Protein AF-A0A317HCF0-F1 (afdb_monomer)

Solvent-accessible surface area (backbone atoms only — not comparable to full-atom values): 8338 Å² total; per-residue (Å²): 114,52,36,42,38,31,37,53,89,49,21,53,62,47,29,67,65,31,48,65,54,38,55,48,39,47,53,61,28,68,74,41,62,80,93,38,72,68,22,55,54,32,50,50,52,36,47,54,43,49,52,56,36,50,64,46,38,49,49,77,38,42,78,53,64,79,17,54,48,57,29,45,76,45,41,69,68,78,64,46,45,76,50,36,48,99,86,31,31,31,44,53,74,45,37,56,50,52,44,57,51,60,76,70,48,61,71,39,64,68,52,51,57,66,39,58,93,72,90,76,50,68,65,60,47,49,52,55,47,50,53,52,48,50,54,52,45,50,55,42,50,52,28,55,76,69,70,45,52,33,41,47,52,118

pLDDT: mean 95.47, std 5.5, range [62.56, 98.75]

Mean predicted aligned error: 3.47 Å

Radius of gyration: 17.76 Å; Cα contacts (8 Å, |Δi|>4): 187; chains: 1; bounding box: 41×30×44 Å

Structure (mmCIF, N/CA/C/O backbone):
data_AF-A0A317HCF0-F1
#
_entry.id   AF-A0A317HCF0-F1
#
loop_
_atom_site.group_PDB
_atom_site.id
_atom_site.type_symbol
_atom_site.label_atom_id
_atom_site.label_alt_id
_atom_site.label_comp_id
_atom_site.label_asym_id
_atom_site.label_entity_id
_atom_site.label_seq_id
_atom_site.pdbx_PDB_ins_code
_atom_site.Cartn_x
_atom_site.Cartn_y
_atom_site.Cartn_z
_atom_site.occupancy
_atom_site.B_iso_or_equiv
_atom_site.auth_seq_id
_atom_site.auth_comp_id
_atom_site.auth_asym_id
_atom_site.auth_atom_id
_atom_site.pdbx_PDB_model_num
ATOM 1 N N . MET A 1 1 ? 8.797 -9.770 0.352 1.00 83.62 1 MET A N 1
ATOM 2 C CA . MET A 1 1 ? 7.453 -10.055 0.907 1.00 83.62 1 MET A CA 1
ATOM 3 C C . MET A 1 1 ? 6.897 -8.768 1.504 1.00 83.62 1 MET A C 1
ATOM 5 O O . MET A 1 1 ? 7.680 -7.836 1.683 1.00 83.62 1 MET A O 1
ATOM 9 N N . GLY A 1 2 ? 5.591 -8.672 1.724 1.00 93.12 2 GLY A N 1
ATOM 10 C CA . GLY A 1 2 ? 4.937 -7.467 2.234 1.00 93.12 2 GLY A CA 1
ATOM 11 C C . GLY A 1 2 ? 3.475 -7.729 2.575 1.00 93.12 2 GLY A C 1
ATOM 12 O O . GLY A 1 2 ? 2.961 -8.783 2.207 1.00 93.12 2 GLY A O 1
ATOM 13 N N . ALA A 1 3 ? 2.855 -6.766 3.248 1.00 96.81 3 ALA A N 1
ATOM 14 C CA . ALA A 1 3 ? 1.426 -6.718 3.492 1.00 96.81 3 ALA A CA 1
ATOM 15 C C . ALA A 1 3 ? 0.731 -6.130 2.265 1.00 96.81 3 ALA A C 1
ATOM 17 O O . ALA A 1 3 ? 1.083 -5.036 1.810 1.00 96.81 3 ALA A O 1
ATOM 18 N N . ASP A 1 4 ? -0.251 -6.854 1.744 1.00 97.81 4 ASP A N 1
ATOM 19 C CA . ASP A 1 4 ? -1.077 -6.427 0.622 1.00 97.81 4 ASP A CA 1
ATOM 20 C C . ASP A 1 4 ? -2.499 -6.138 1.108 1.00 97.81 4 ASP A C 1
ATOM 22 O O . ASP A 1 4 ? -3.130 -6.985 1.743 1.00 97.81 4 ASP A O 1
ATOM 26 N N . ILE A 1 5 ? -2.996 -4.936 0.823 1.00 98.31 5 ILE A N 1
ATOM 27 C CA . ILE A 1 5 ? -4.283 -4.435 1.311 1.00 98.31 5 ILE A CA 1
ATOM 28 C C . ILE A 1 5 ? -5.156 -4.084 0.119 1.00 98.31 5 ILE A C 1
ATOM 30 O O . ILE A 1 5 ? -4.726 -3.356 -0.775 1.00 98.31 5 ILE A O 1
ATO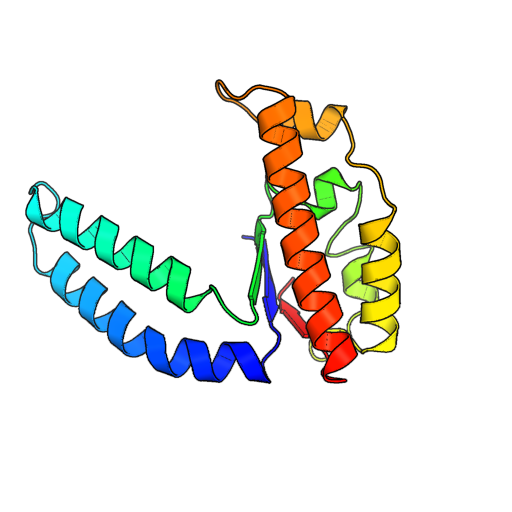M 34 N N . TYR A 1 6 ? -6.393 -4.569 0.137 1.00 98.44 6 TYR A N 1
ATOM 35 C CA . TYR A 1 6 ? -7.309 -4.475 -0.987 1.00 98.44 6 TYR A CA 1
ATOM 36 C C . TYR A 1 6 ? -8.677 -3.961 -0.550 1.00 98.44 6 TYR A C 1
ATOM 38 O O . TYR A 1 6 ? -9.336 -4.555 0.306 1.00 98.44 6 TYR A O 1
ATOM 46 N N . LEU A 1 7 ? -9.138 -2.911 -1.220 1.00 98.38 7 LEU A N 1
ATOM 47 C CA . LEU A 1 7 ? -10.542 -2.539 -1.306 1.00 98.38 7 LEU A CA 1
ATOM 48 C C . LEU A 1 7 ? -11.115 -3.209 -2.558 1.00 98.38 7 LEU A C 1
ATOM 50 O O . LEU A 1 7 ? -10.941 -2.718 -3.678 1.00 98.38 7 LEU A O 1
ATOM 54 N N . LYS A 1 8 ? -11.710 -4.390 -2.379 1.00 97.19 8 LYS A N 1
ATOM 55 C CA . LYS A 1 8 ? -11.990 -5.332 -3.473 1.00 97.19 8 LYS A CA 1
ATOM 56 C C . LYS A 1 8 ? -12.915 -4.755 -4.534 1.00 97.19 8 LYS A C 1
ATOM 58 O O . LYS A 1 8 ? -12.631 -4.929 -5.718 1.00 97.19 8 LYS A O 1
ATOM 63 N N . SER A 1 9 ? -13.951 -4.015 -4.137 1.00 97.62 9 SER A N 1
ATOM 64 C CA . SER A 1 9 ? -14.894 -3.410 -5.089 1.00 97.62 9 SER A CA 1
ATOM 65 C C . SER A 1 9 ? -14.232 -2.463 -6.091 1.00 97.62 9 SER A C 1
ATOM 67 O O . SER A 1 9 ? -14.722 -2.320 -7.210 1.00 97.62 9 SER A O 1
ATOM 69 N N . LYS A 1 10 ? -13.112 -1.835 -5.712 1.00 97.81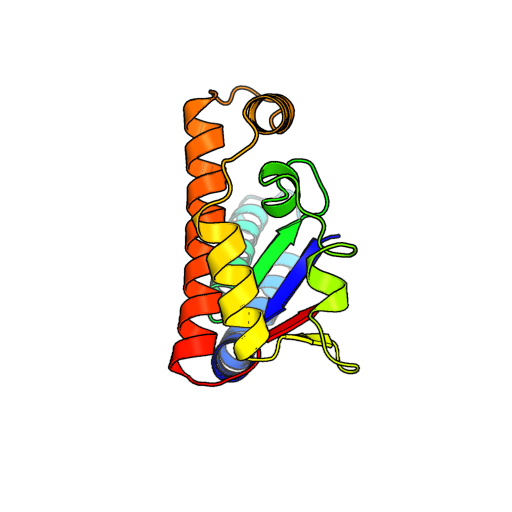 10 LYS A N 1
ATOM 70 C CA . LYS A 1 10 ? -12.318 -0.969 -6.586 1.00 97.81 10 LYS A CA 1
ATOM 71 C C . LYS A 1 10 ? -11.192 -1.729 -7.274 1.00 97.81 10 LYS A C 1
ATOM 73 O O . LYS A 1 10 ? -10.992 -1.562 -8.476 1.00 97.81 10 LYS A O 1
ATOM 78 N N . HIS A 1 11 ? -10.461 -2.549 -6.522 1.00 97.88 11 HIS A N 1
ATOM 79 C CA . HIS A 1 11 ? -9.270 -3.211 -7.036 1.00 97.88 11 HIS A CA 1
ATOM 80 C C . HIS A 1 11 ? -9.593 -4.281 -8.076 1.00 97.88 11 HIS A C 1
ATOM 82 O O . HIS A 1 11 ? -8.984 -4.285 -9.139 1.00 97.88 11 HIS A O 1
ATOM 88 N N . GLU A 1 12 ? -10.555 -5.169 -7.814 1.00 97.50 12 GLU A N 1
ATOM 89 C CA . GLU A 1 12 ? -10.807 -6.322 -8.689 1.00 97.50 12 GLU A CA 1
ATOM 90 C C . GLU A 1 12 ? -11.266 -5.900 -10.100 1.00 97.50 12 GLU A C 1
ATOM 92 O O . GLU A 1 12 ? -10.699 -6.401 -11.076 1.00 97.50 12 GLU A O 1
ATOM 97 N N . PRO A 1 13 ? -12.207 -4.945 -10.278 1.00 97.88 13 PRO A N 1
ATOM 98 C CA . PRO A 1 13 ? -12.577 -4.481 -11.616 1.00 97.88 13 PRO A CA 1
ATOM 99 C C . PRO A 1 13 ? -11.437 -3.755 -12.336 1.00 97.88 13 PRO A C 1
ATOM 101 O O . PRO A 1 13 ? -11.273 -3.907 -13.548 1.00 97.88 13 PRO A O 1
ATOM 104 N N . HIS A 1 14 ? -10.641 -2.973 -11.600 1.00 97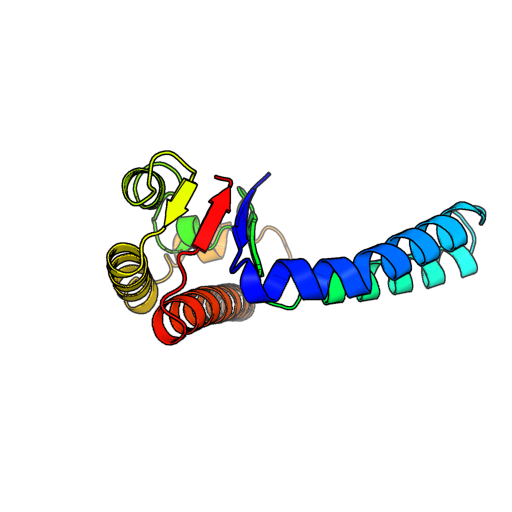.75 14 HIS A N 1
ATOM 105 C CA . HIS A 1 14 ? -9.492 -2.262 -12.162 1.00 97.75 14 HIS A CA 1
ATOM 106 C C . HIS A 1 14 ? -8.412 -3.245 -12.617 1.00 97.75 14 HIS A C 1
ATOM 108 O O . HIS A 1 14 ? -7.942 -3.179 -13.752 1.00 97.75 14 HIS A O 1
ATOM 114 N N . GLN A 1 15 ? -8.091 -4.230 -11.783 1.00 97.12 15 GLN A N 1
ATOM 115 C CA . GLN A 1 15 ? -7.167 -5.302 -12.121 1.00 97.12 15 GLN A CA 1
ATOM 116 C C . GLN A 1 15 ? -7.655 -6.093 -13.340 1.00 97.12 15 GLN A C 1
ATOM 118 O O . GLN A 1 15 ? -6.879 -6.302 -14.267 1.00 97.12 15 GLN A O 1
ATOM 123 N N . ALA A 1 16 ? -8.941 -6.451 -13.410 1.00 97.69 16 ALA A N 1
ATOM 124 C CA . ALA A 1 16 ? -9.506 -7.171 -14.554 1.00 97.69 16 ALA A CA 1
ATOM 125 C C . ALA A 1 16 ? -9.392 -6.393 -15.883 1.00 97.69 16 ALA A C 1
ATOM 127 O O . ALA A 1 16 ? -9.283 -6.998 -16.953 1.00 97.69 16 ALA A O 1
ATOM 128 N N . LEU A 1 17 ? -9.385 -5.055 -15.836 1.00 97.12 17 LEU A N 1
ATOM 129 C CA . LEU A 1 17 ? -9.158 -4.202 -17.005 1.00 97.12 17 LEU A CA 1
ATOM 130 C C . LEU A 1 17 ? -7.683 -4.192 -17.443 1.00 97.12 17 LEU A C 1
ATOM 132 O O . LEU A 1 17 ? -7.388 -4.187 -18.645 1.00 97.12 17 LEU A O 1
ATOM 136 N N . TRP A 1 18 ? -6.761 -4.151 -16.481 1.00 97.94 18 TRP A N 1
ATOM 137 C CA . TRP A 1 18 ? -5.333 -3.939 -16.731 1.00 97.94 18 TRP A CA 1
ATOM 138 C C . TRP A 1 18 ? -4.528 -5.225 -16.890 1.00 97.94 18 TRP A C 1
ATOM 140 O O . TRP A 1 18 ? -3.594 -5.248 -17.690 1.00 97.94 18 TRP A O 1
ATOM 150 N N . GLU A 1 19 ? -4.911 -6.315 -16.235 1.00 97.50 19 GLU A N 1
ATOM 151 C CA . GLU A 1 19 ? -4.207 -7.596 -16.289 1.00 97.50 19 GLU A CA 1
ATOM 152 C C . GLU A 1 19 ? -4.050 -8.136 -17.726 1.00 97.50 19 GLU A C 1
ATOM 154 O O . GLU A 1 1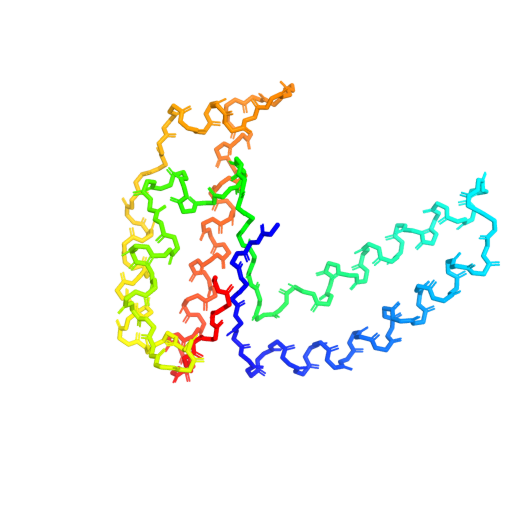9 ? -2.939 -8.534 -18.097 1.00 97.50 19 GLU A O 1
ATOM 159 N N . PRO A 1 20 ? -5.066 -8.090 -18.616 1.00 98.12 20 PRO A N 1
ATOM 160 C CA . PRO A 1 20 ? -4.874 -8.483 -20.011 1.00 98.12 20 PRO A CA 1
ATOM 161 C C . PRO A 1 20 ? -3.838 -7.618 -20.744 1.00 98.12 20 PRO A C 1
ATOM 163 O O . PRO A 1 20 ? -3.091 -8.126 -21.586 1.00 98.12 20 PRO A O 1
ATOM 166 N N . ARG A 1 21 ? -3.769 -6.318 -20.425 1.00 97.56 21 ARG A N 1
ATOM 167 C CA . ARG A 1 21 ? -2.804 -5.375 -21.017 1.00 97.56 21 ARG A CA 1
ATOM 168 C C . ARG A 1 21 ? -1.398 -5.645 -20.500 1.00 97.56 21 ARG A C 1
ATOM 170 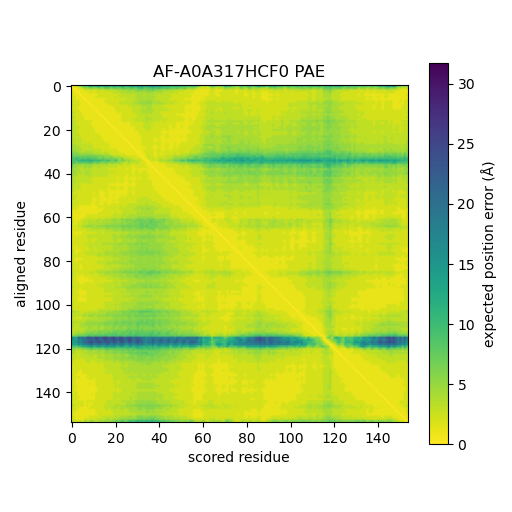O O . ARG A 1 21 ? -0.473 -5.718 -21.304 1.00 97.56 21 ARG A O 1
ATOM 177 N N . PHE A 1 22 ? -1.260 -5.873 -19.196 1.00 97.88 22 PHE A N 1
ATOM 178 C CA . PHE A 1 22 ? -0.007 -6.267 -18.562 1.00 97.88 22 PHE A CA 1
ATOM 179 C C . PHE A 1 22 ? 0.535 -7.554 -19.188 1.00 97.88 22 PHE A C 1
ATOM 181 O O . PHE A 1 22 ? 1.659 -7.585 -19.685 1.00 97.88 22 PHE A O 1
ATOM 188 N N . ASN A 1 23 ? -0.303 -8.588 -19.276 1.00 97.88 23 ASN A N 1
ATOM 189 C CA . ASN A 1 23 ? 0.066 -9.868 -19.873 1.00 97.88 23 ASN A CA 1
ATOM 190 C C . ASN A 1 23 ? 0.481 -9.730 -21.342 1.00 97.88 23 ASN A C 1
ATOM 192 O O . ASN A 1 23 ? 1.416 -10.398 -21.785 1.00 97.88 23 ASN A O 1
ATOM 196 N N . LYS A 1 24 ? -0.187 -8.863 -22.110 1.00 97.88 24 LYS A N 1
ATOM 197 C CA . LYS A 1 24 ? 0.210 -8.561 -23.489 1.00 97.88 24 LYS A CA 1
ATOM 198 C C . LYS A 1 24 ? 1.575 -7.865 -23.542 1.00 97.88 24 LYS A C 1
ATOM 200 O O . LYS A 1 24 ? 2.441 -8.329 -24.277 1.00 97.88 24 LYS A O 1
ATOM 205 N N . ALA A 1 25 ? 1.784 -6.814 -22.750 1.00 97.12 25 ALA A N 1
ATOM 206 C CA . ALA A 1 25 ? 3.048 -6.077 -22.705 1.00 97.12 25 ALA A CA 1
ATOM 207 C C . ALA A 1 25 ? 4.228 -6.967 -22.278 1.00 97.12 25 ALA A C 1
ATOM 209 O O . ALA A 1 25 ? 5.296 -6.911 -22.886 1.00 97.12 25 ALA A O 1
ATOM 210 N N . VAL A 1 26 ? 4.020 -7.857 -21.301 1.00 97.75 26 VAL A N 1
ATOM 211 C CA . VAL A 1 26 ? 5.014 -8.858 -20.882 1.00 97.75 26 VAL A CA 1
ATOM 212 C C . VAL A 1 26 ? 5.379 -9.793 -22.035 1.00 97.75 26 VAL A C 1
ATOM 214 O O . VAL A 1 26 ? 6.562 -9.986 -22.300 1.00 97.75 26 VAL A O 1
ATOM 217 N N . ARG A 1 27 ? 4.395 -10.324 -22.775 1.00 97.94 27 ARG A N 1
ATOM 218 C CA . ARG A 1 27 ? 4.665 -11.186 -23.943 1.00 97.94 27 ARG A CA 1
ATOM 219 C C . ARG A 1 27 ? 5.443 -10.457 -25.035 1.00 97.94 27 ARG A C 1
ATOM 221 O O . ARG A 1 27 ? 6.342 -11.041 -25.629 1.00 97.94 27 ARG A O 1
ATOM 228 N N . GLU A 1 28 ? 5.098 -9.201 -25.307 1.00 96.75 28 GLU A N 1
ATOM 229 C CA . GLU A 1 28 ? 5.802 -8.383 -26.300 1.00 96.75 28 GLU A CA 1
ATOM 230 C C . GLU A 1 28 ? 7.248 -8.101 -25.886 1.00 96.75 28 GLU A C 1
ATOM 232 O O . GLU A 1 28 ? 8.146 -8.188 -26.721 1.00 96.75 28 GLU A O 1
ATOM 237 N N . ARG A 1 29 ? 7.488 -7.811 -24.601 1.00 97.44 29 ARG A N 1
ATOM 238 C CA . ARG A 1 29 ? 8.837 -7.663 -24.045 1.00 97.44 29 ARG A CA 1
ATOM 239 C C . ARG A 1 29 ? 9.633 -8.963 -24.169 1.00 97.44 29 ARG A C 1
ATOM 241 O O . ARG A 1 29 ? 10.766 -8.941 -24.638 1.00 97.44 29 ARG A O 1
ATOM 248 N N . ASP A 1 30 ? 9.047 -10.084 -23.758 1.00 96.94 30 ASP A N 1
ATOM 249 C CA . ASP A 1 30 ? 9.735 -11.378 -23.673 1.00 96.94 30 ASP A CA 1
ATOM 250 C C . ASP A 1 30 ? 10.045 -11.988 -25.050 1.00 96.94 30 ASP A C 1
ATOM 252 O O . ASP A 1 30 ? 10.904 -12.861 -25.158 1.00 96.94 30 ASP A O 1
ATOM 256 N N . ALA A 1 31 ? 9.399 -11.501 -26.114 1.00 97.00 31 ALA A N 1
ATOM 257 C CA . ALA A 1 31 ? 9.729 -11.846 -27.496 1.00 97.00 31 ALA A CA 1
ATOM 258 C C . ALA A 1 31 ? 11.017 -11.168 -28.013 1.00 97.00 31 ALA A C 1
ATOM 260 O O . ALA A 1 31 ? 11.490 -11.506 -29.101 1.00 97.00 31 ALA A O 1
ATOM 261 N N . LEU A 1 32 ? 11.584 -10.210 -27.270 1.00 96.19 32 LEU A N 1
ATOM 262 C CA . LEU A 1 32 ? 12.778 -9.457 -27.655 1.00 96.19 32 LEU A CA 1
ATOM 263 C C . LEU A 1 32 ? 14.041 -9.986 -26.948 1.00 96.19 32 LEU A C 1
ATOM 265 O O . LEU A 1 32 ? 13.976 -10.410 -25.792 1.00 96.19 32 LEU A O 1
ATOM 269 N N . PRO A 1 33 ? 15.226 -9.903 -27.583 1.00 95.88 33 PRO A N 1
ATOM 270 C CA . PRO A 1 33 ? 16.495 -10.151 -26.900 1.00 95.88 33 PRO A CA 1
ATOM 271 C C . PRO A 1 33 ? 16.707 -9.176 -25.732 1.00 95.88 33 PRO A C 1
ATOM 273 O O . PRO A 1 33 ? 16.577 -7.967 -25.913 1.00 95.88 33 PRO A O 1
ATOM 276 N N . ARG A 1 34 ? 17.082 -9.684 -24.550 1.00 90.50 34 ARG A N 1
ATOM 277 C CA . ARG A 1 34 ? 17.197 -8.885 -23.309 1.00 90.50 34 ARG A CA 1
ATOM 278 C C . ARG A 1 34 ? 18.168 -7.706 -23.396 1.00 90.50 34 ARG A C 1
ATOM 280 O O . ARG A 1 34 ? 17.927 -6.677 -22.776 1.00 90.50 34 ARG A O 1
ATOM 287 N N . ASP A 1 35 ? 19.220 -7.843 -24.194 1.00 92.31 35 ASP A N 1
ATOM 288 C CA . ASP A 1 35 ? 20.309 -6.863 -24.264 1.00 92.31 35 ASP A CA 1
ATOM 289 C C . ASP A 1 35 ? 20.076 -5.769 -25.322 1.00 92.31 35 ASP A C 1
ATOM 291 O O . ASP A 1 35 ? 20.993 -5.021 -25.661 1.00 92.31 35 ASP A O 1
ATOM 295 N N . CYS A 1 36 ? 18.864 -5.666 -25.885 1.00 94.25 36 CYS A N 1
ATOM 296 C CA . CYS A 1 36 ? 18.552 -4.652 -26.891 1.00 94.25 36 CYS A CA 1
ATOM 297 C C . CYS A 1 36 ? 17.748 -3.474 -26.322 1.00 94.25 36 CYS A C 1
ATOM 299 O O . CYS A 1 36 ? 16.921 -3.621 -25.424 1.00 94.25 36 CYS A O 1
ATOM 301 N N . TYR A 1 37 ? 17.934 -2.292 -26.916 1.00 94.62 37 TYR A N 1
ATOM 302 C CA . TYR A 1 37 ? 17.229 -1.068 -26.518 1.00 94.62 37 TYR A CA 1
ATOM 303 C C . TYR A 1 37 ? 15.698 -1.222 -26.533 1.00 94.62 37 TYR A C 1
ATOM 305 O O . TYR A 1 37 ? 15.009 -0.709 -25.652 1.00 94.62 37 TYR A O 1
ATOM 313 N N . ALA A 1 38 ? 15.158 -1.975 -27.498 1.00 95.00 38 ALA A N 1
ATOM 314 C CA . ALA A 1 38 ? 13.724 -2.235 -27.585 1.00 95.00 38 ALA A CA 1
ATOM 315 C C . ALA A 1 38 ? 13.197 -3.026 -26.374 1.00 95.00 38 ALA A C 1
ATOM 317 O O . ALA A 1 38 ? 12.104 -2.732 -25.890 1.00 95.00 38 ALA A O 1
ATOM 318 N N . TYR A 1 39 ? 13.979 -3.973 -25.839 1.00 96.44 39 TYR A N 1
ATOM 319 C CA . TYR A 1 39 ? 13.630 -4.685 -24.609 1.00 96.44 39 TYR A CA 1
ATOM 320 C C . TYR A 1 39 ? 13.569 -3.721 -23.422 1.00 96.44 39 TYR A C 1
ATOM 322 O O . TYR A 1 39 ? 12.607 -3.755 -22.660 1.00 96.44 39 TYR A O 1
ATOM 330 N N . THR A 1 40 ? 14.541 -2.812 -23.290 1.00 95.31 40 THR A N 1
ATOM 331 C CA . THR A 1 40 ? 14.535 -1.791 -22.230 1.00 95.31 40 THR A CA 1
ATOM 332 C C . THR A 1 40 ? 13.299 -0.896 -22.308 1.00 95.31 40 THR A C 1
ATOM 334 O O . THR A 1 40 ? 12.654 -0.663 -21.290 1.00 95.31 40 THR A O 1
ATOM 337 N N . GLN A 1 41 ? 12.917 -0.439 -23.505 1.00 96.06 41 GLN A N 1
ATOM 338 C CA . GLN A 1 41 ? 11.700 0.362 -23.684 1.00 96.06 41 GLN A CA 1
ATOM 339 C C . GLN A 1 41 ? 10.438 -0.423 -23.303 1.00 96.06 41 GLN A C 1
ATOM 341 O O . GLN A 1 41 ? 9.586 0.087 -22.579 1.00 96.06 41 GLN A O 1
ATOM 346 N N . LYS A 1 42 ? 10.345 -1.695 -23.710 1.00 95.56 42 LYS A N 1
ATOM 347 C CA . LYS A 1 42 ? 9.228 -2.561 -23.316 1.00 95.56 42 LYS A CA 1
ATOM 348 C C . LYS A 1 42 ? 9.213 -2.877 -21.823 1.00 95.56 42 LYS A C 1
ATOM 350 O O . LYS A 1 42 ? 8.142 -2.997 -21.243 1.00 95.56 42 LYS A O 1
ATOM 355 N N . GLN A 1 43 ? 10.370 -2.961 -21.175 1.00 97.06 43 GLN A N 1
ATOM 356 C CA . GLN A 1 43 ? 10.447 -3.115 -19.725 1.00 97.06 43 GLN A CA 1
ATOM 357 C C . GLN A 1 43 ? 9.891 -1.886 -18.990 1.00 97.06 43 GLN A C 1
ATOM 359 O O . GLN A 1 43 ? 9.209 -2.061 -17.982 1.00 97.06 43 GLN A O 1
ATOM 364 N N . LEU A 1 44 ? 10.139 -0.672 -19.493 1.00 95.88 44 LEU A N 1
ATOM 365 C CA . LEU A 1 44 ? 9.539 0.549 -18.942 1.00 95.88 44 LEU A CA 1
ATOM 366 C C . LEU A 1 44 ? 8.015 0.544 -19.113 1.00 95.88 44 LEU A C 1
ATOM 368 O O . LEU A 1 44 ? 7.302 0.793 -18.149 1.00 95.88 44 LEU A O 1
ATOM 372 N N . GLU A 1 45 ? 7.519 0.175 -20.298 1.00 96.00 45 GLU A N 1
ATOM 373 C CA . GLU A 1 45 ? 6.077 0.051 -20.562 1.00 96.00 45 GLU A CA 1
ATOM 374 C C . GLU A 1 45 ? 5.405 -0.968 -19.627 1.00 96.00 45 GLU A C 1
ATOM 376 O O . GLU A 1 45 ? 4.358 -0.686 -19.047 1.00 96.00 45 GLU A O 1
ATOM 381 N N . VAL A 1 46 ? 6.028 -2.136 -19.430 1.00 97.56 46 VAL A N 1
ATOM 382 C CA . VAL A 1 46 ? 5.552 -3.146 -18.473 1.00 97.56 46 VAL A CA 1
ATOM 383 C C . VAL A 1 46 ? 5.496 -2.574 -17.057 1.00 97.56 46 VAL A C 1
ATOM 385 O O . VAL A 1 46 ? 4.519 -2.825 -16.357 1.00 97.56 46 VAL A O 1
ATOM 388 N N . GLY A 1 47 ? 6.507 -1.800 -16.649 1.00 97.31 47 GLY A N 1
ATOM 389 C CA . GLY A 1 47 ? 6.526 -1.108 -15.359 1.00 97.31 47 GLY A CA 1
ATOM 390 C C . GLY A 1 47 ? 5.354 -0.140 -15.206 1.00 97.31 47 GLY A C 1
ATOM 391 O O . GLY A 1 47 ? 4.584 -0.266 -14.264 1.00 97.31 47 GLY A O 1
ATOM 392 N N . THR A 1 48 ? 5.135 0.742 -16.184 1.00 97.00 48 THR A N 1
ATOM 393 C CA . THR A 1 48 ? 4.013 1.695 -16.159 1.00 97.00 48 THR A CA 1
ATOM 394 C C . THR A 1 48 ? 2.656 0.996 -16.088 1.00 97.00 48 THR A C 1
ATOM 396 O O . THR A 1 48 ? 1.788 1.411 -15.325 1.00 97.00 48 THR A O 1
ATOM 399 N N . ILE A 1 49 ? 2.456 -0.081 -16.854 1.00 97.25 49 ILE A N 1
ATOM 400 C CA . ILE A 1 49 ? 1.200 -0.841 -16.811 1.00 97.25 49 ILE A CA 1
ATOM 401 C C . ILE A 1 49 ? 1.037 -1.560 -15.468 1.00 97.25 49 ILE A C 1
ATOM 403 O O . ILE A 1 49 ? -0.079 -1.660 -14.967 1.00 97.25 49 ILE A O 1
ATOM 407 N N . TYR A 1 50 ? 2.127 -2.068 -14.891 1.00 96.62 50 TYR A N 1
ATOM 408 C CA . TYR A 1 50 ? 2.107 -2.698 -13.575 1.00 96.62 50 TYR A CA 1
ATOM 409 C C . TYR A 1 50 ? 1.708 -1.698 -12.486 1.00 96.62 50 TYR A C 1
ATOM 411 O O . TYR A 1 50 ? 0.811 -1.989 -11.697 1.00 96.62 50 TYR A O 1
ATOM 419 N N . ASP A 1 51 ? 2.323 -0.516 -12.480 1.00 95.75 51 ASP A N 1
ATOM 420 C CA . ASP A 1 51 ? 2.012 0.545 -11.521 1.00 95.75 51 ASP A CA 1
ATOM 421 C C . ASP A 1 51 ? 0.548 0.981 -11.643 1.00 95.75 51 ASP A C 1
ATOM 423 O O . ASP A 1 51 ? -0.147 1.119 -10.637 1.00 95.75 51 ASP A O 1
ATOM 427 N N . GLU A 1 52 ? 0.048 1.105 -12.875 1.00 97.06 52 GLU A N 1
ATOM 428 C CA . GLU A 1 52 ? -1.351 1.436 -13.129 1.00 97.06 52 GLU A CA 1
ATOM 429 C C . GLU A 1 52 ? -2.301 0.313 -12.693 1.00 97.06 52 GLU A C 1
ATOM 431 O O . GLU A 1 52 ? -3.326 0.579 -12.082 1.00 97.06 52 GLU A O 1
ATOM 436 N N . MET A 1 53 ? -1.967 -0.958 -12.922 1.00 96.44 53 MET A N 1
ATOM 437 C CA . MET A 1 53 ? -2.794 -2.091 -12.479 1.00 96.44 53 MET A CA 1
ATOM 438 C C . MET A 1 53 ? -3.007 -2.107 -10.955 1.00 96.44 53 MET A C 1
ATOM 440 O O . MET A 1 53 ? -4.042 -2.575 -10.480 1.00 96.44 53 MET A O 1
ATOM 444 N N . PHE A 1 54 ? -2.052 -1.570 -10.197 1.00 95.81 54 PHE A N 1
ATOM 445 C CA . PHE A 1 54 ? -2.078 -1.477 -8.738 1.00 95.81 54 PHE A CA 1
ATOM 446 C C . PHE A 1 54 ? -2.337 -0.048 -8.221 1.00 95.81 54 PHE A C 1
ATOM 448 O O . PHE A 1 54 ? -2.130 0.222 -7.037 1.00 95.81 54 PHE A O 1
ATOM 455 N N . SER A 1 55 ? -2.811 0.870 -9.073 1.00 95.25 55 SER A N 1
ATOM 456 C CA . SER A 1 55 ? -3.052 2.274 -8.703 1.00 95.25 55 SER A CA 1
ATOM 457 C C . SER A 1 55 ? -4.362 2.495 -7.938 1.00 95.25 55 SER A C 1
ATOM 459 O O . SER A 1 55 ? -4.490 3.477 -7.208 1.00 95.25 55 SER A O 1
ATOM 461 N N . VAL A 1 56 ? -5.331 1.581 -8.070 1.00 96.88 56 VAL A N 1
ATOM 462 C CA . VAL A 1 56 ? -6.694 1.736 -7.541 1.00 96.88 56 VAL A CA 1
ATOM 463 C C . VAL A 1 56 ? -7.043 0.625 -6.553 1.00 96.88 56 VAL A C 1
ATOM 465 O O . VAL A 1 56 ? -6.867 -0.564 -6.832 1.00 96.88 56 VAL A O 1
ATOM 468 N N . GLY A 1 57 ? -7.584 1.026 -5.396 1.00 97.56 57 GLY A N 1
ATOM 469 C CA . GLY A 1 57 ? -8.104 0.117 -4.370 1.00 97.56 57 GLY A CA 1
ATOM 470 C C . GLY A 1 57 ? -7.045 -0.776 -3.722 1.00 97.56 57 GLY A C 1
ATOM 471 O O . GLY A 1 57 ? -7.398 -1.802 -3.148 1.00 97.56 57 GLY A O 1
ATOM 472 N N . TYR A 1 58 ? -5.763 -0.423 -3.832 1.00 98.19 58 TYR A N 1
ATOM 473 C CA . TYR A 1 58 ? -4.654 -1.257 -3.388 1.00 98.19 58 TYR A CA 1
ATOM 474 C C . TYR A 1 58 ? -3.575 -0.452 -2.667 1.00 98.19 58 TYR A C 1
ATOM 476 O O . TYR A 1 58 ? -3.224 0.663 -3.059 1.00 98.19 58 TYR A O 1
ATOM 484 N N . TYR A 1 59 ? -3.010 -1.056 -1.627 1.00 98.19 59 TYR A N 1
ATOM 485 C CA . TYR A 1 59 ? -1.824 -0.560 -0.947 1.00 98.19 59 TYR A CA 1
ATOM 486 C C . TYR A 1 59 ? -0.896 -1.720 -0.596 1.00 98.19 59 TYR A C 1
ATOM 488 O O . TYR A 1 59 ? -1.344 -2.781 -0.161 1.00 98.19 59 TYR A O 1
ATOM 496 N N . ARG A 1 60 ? 0.412 -1.486 -0.743 1.00 96.81 60 ARG A N 1
ATOM 497 C CA . ARG A 1 60 ? 1.456 -2.443 -0.379 1.00 96.81 60 ARG A CA 1
ATOM 498 C C . ARG A 1 60 ? 2.416 -1.853 0.633 1.00 96.81 60 ARG A C 1
ATOM 500 O O . ARG A 1 60 ? 3.000 -0.793 0.393 1.00 96.81 60 ARG A O 1
ATOM 507 N N . ASP A 1 61 ? 2.687 -2.613 1.687 1.00 97.19 61 ASP A N 1
ATOM 508 C CA . ASP A 1 61 ? 3.782 -2.329 2.605 1.00 97.19 61 ASP A CA 1
ATOM 509 C C . ASP A 1 61 ? 4.820 -3.449 2.621 1.00 97.19 61 ASP A C 1
ATOM 511 O O . ASP A 1 61 ? 4.559 -4.566 3.053 1.00 97.19 61 ASP A O 1
ATOM 515 N N . SER A 1 62 ? 6.026 -3.165 2.136 1.00 93.88 62 SER A N 1
ATOM 516 C CA . SER A 1 62 ? 7.107 -4.153 2.074 1.00 93.88 62 SER A CA 1
ATOM 517 C C . SER A 1 62 ? 7.641 -4.497 3.464 1.00 93.88 62 SER A C 1
ATOM 519 O O . SER A 1 62 ? 7.886 -3.598 4.255 1.00 93.88 62 SER A O 1
ATOM 521 N N . TYR A 1 63 ? 7.947 -5.771 3.728 1.00 92.12 63 TYR A N 1
ATOM 522 C CA . TYR A 1 63 ? 8.598 -6.239 4.965 1.00 92.12 63 TYR A CA 1
ATOM 523 C C . TYR A 1 63 ? 10.112 -6.022 4.930 1.00 92.12 63 TYR A C 1
ATOM 525 O O . TYR A 1 63 ? 10.909 -6.957 4.989 1.00 92.12 63 TYR A O 1
ATOM 533 N N . ASN A 1 64 ? 10.511 -4.773 4.740 1.00 91.88 64 ASN A N 1
ATOM 534 C CA . ASN A 1 64 ? 11.896 -4.333 4.773 1.00 91.88 64 ASN A CA 1
ATOM 535 C C . ASN A 1 64 ? 11.954 -2.914 5.353 1.00 91.88 64 ASN A C 1
ATOM 537 O O . ASN A 1 64 ? 10.967 -2.401 5.880 1.00 91.88 64 ASN A O 1
ATOM 541 N N . ASN A 1 65 ? 13.107 -2.269 5.236 1.00 91.00 65 ASN A N 1
ATOM 542 C CA . ASN A 1 65 ? 13.330 -0.915 5.727 1.00 91.00 65 ASN A CA 1
ATOM 543 C C . ASN A 1 65 ? 12.329 0.128 5.193 1.00 91.00 65 ASN A C 1
ATOM 545 O O . ASN A 1 65 ? 12.073 1.121 5.861 1.00 91.00 65 ASN A O 1
ATOM 549 N N . SER A 1 66 ? 11.692 -0.124 4.047 1.00 92.00 66 SER A N 1
ATOM 550 C CA . SER A 1 66 ? 10.647 0.746 3.496 1.00 92.00 66 SER A CA 1
ATOM 551 C C . SER A 1 66 ? 9.244 0.516 4.085 1.00 92.00 66 SER A C 1
ATOM 553 O O . SER A 1 66 ? 8.293 1.132 3.601 1.00 92.00 66 SER A O 1
ATOM 555 N N . SER A 1 67 ? 9.080 -0.357 5.090 1.00 95.62 67 SER A N 1
ATOM 556 C CA . SER A 1 67 ? 7.794 -0.590 5.767 1.00 95.62 67 SER A CA 1
ATOM 557 C C . SER A 1 67 ? 7.339 0.649 6.527 1.00 95.62 67 SER A C 1
ATOM 559 O O . SER A 1 67 ? 8.002 1.055 7.479 1.00 95.62 67 SER A O 1
ATOM 561 N N . LEU A 1 68 ? 6.175 1.193 6.175 1.00 97.19 68 LEU A N 1
ATOM 562 C CA . LEU A 1 68 ? 5.565 2.302 6.899 1.00 97.19 68 LEU A CA 1
ATOM 563 C C . LEU A 1 68 ? 5.244 1.913 8.345 1.00 97.19 68 LEU A C 1
ATOM 565 O O . LEU A 1 68 ? 5.579 2.668 9.253 1.00 97.19 68 LEU A O 1
ATOM 569 N N . LEU A 1 69 ? 4.615 0.754 8.584 1.00 96.81 69 LEU A N 1
ATOM 570 C CA . LEU A 1 69 ? 4.241 0.372 9.954 1.00 96.81 69 LEU A CA 1
ATOM 571 C C . LEU A 1 69 ? 5.466 0.255 10.852 1.00 96.81 69 LEU A C 1
ATOM 573 O O . LEU A 1 69 ? 5.444 0.754 11.973 1.00 96.81 69 LEU A O 1
ATOM 577 N N . ASN A 1 70 ? 6.558 -0.307 10.334 1.00 95.25 70 ASN A N 1
ATOM 578 C CA . ASN A 1 70 ? 7.806 -0.378 11.080 1.00 95.25 70 ASN A CA 1
ATOM 579 C C . ASN A 1 70 ? 8.323 1.024 11.457 1.00 95.25 70 ASN A C 1
ATOM 581 O O . ASN A 1 70 ? 8.770 1.217 12.587 1.00 95.25 70 ASN A O 1
ATOM 585 N N . GLN A 1 71 ? 8.208 2.012 10.555 1.00 96.12 71 GLN A N 1
ATOM 586 C CA . GLN A 1 71 ? 8.557 3.409 10.856 1.00 96.12 71 GLN A CA 1
ATOM 587 C C . GLN A 1 71 ? 7.618 4.063 11.871 1.00 96.12 71 GLN A C 1
ATOM 589 O O . GLN A 1 71 ? 8.041 4.931 12.625 1.00 96.12 71 GLN A O 1
ATOM 594 N N . LEU A 1 72 ? 6.362 3.626 11.942 1.00 97.25 72 LEU A N 1
ATOM 595 C CA . LEU A 1 72 ? 5.398 4.048 12.964 1.00 97.25 72 LEU A CA 1
ATOM 596 C C . LEU A 1 72 ? 5.550 3.265 14.278 1.00 97.25 72 LEU A C 1
ATOM 598 O O . LEU A 1 72 ? 4.746 3.435 15.195 1.00 97.25 72 LEU A O 1
ATOM 602 N N . ASN A 1 73 ? 6.558 2.393 14.387 1.00 96.19 73 ASN A N 1
ATOM 603 C CA . ASN A 1 73 ? 6.735 1.471 15.505 1.00 96.19 73 ASN A CA 1
ATOM 604 C C . ASN A 1 73 ? 5.460 0.640 15.763 1.00 96.19 73 ASN A C 1
ATOM 606 O O . ASN A 1 73 ? 4.947 0.594 16.887 1.00 96.19 73 ASN A O 1
ATOM 610 N N . LEU A 1 74 ? 4.932 0.075 14.676 1.00 96.94 74 LEU A N 1
ATOM 611 C CA . LEU A 1 74 ? 3.801 -0.845 14.594 1.00 96.94 74 LEU A CA 1
ATOM 612 C C . LEU A 1 74 ? 4.220 -2.116 13.836 1.00 96.94 74 LEU A C 1
ATOM 614 O O . LEU A 1 74 ? 5.176 -2.121 13.057 1.00 96.94 74 LEU A O 1
ATOM 618 N N . SER A 1 75 ? 3.456 -3.182 14.025 1.00 96.31 75 SER A N 1
ATOM 619 C CA . SER A 1 75 ? 3.646 -4.500 13.437 1.00 96.31 75 SER A CA 1
ATOM 620 C C . SER A 1 75 ? 2.378 -4.958 12.723 1.00 96.31 75 SER A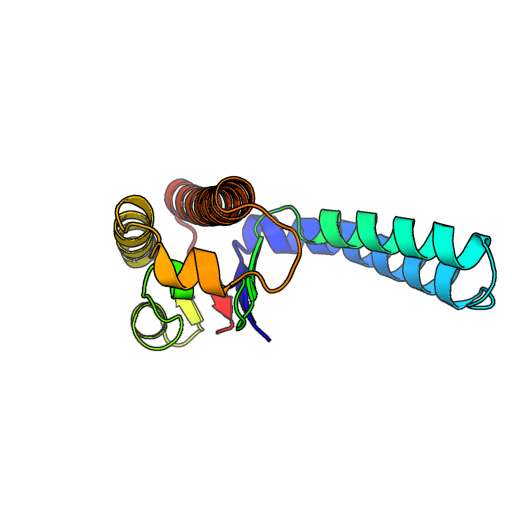 C 1
ATOM 622 O O . SER A 1 75 ? 1.286 -4.961 13.294 1.00 96.31 75 SER A O 1
ATOM 624 N N . TRP A 1 76 ? 2.523 -5.418 11.478 1.00 97.12 76 TRP A N 1
ATOM 625 C CA . TRP A 1 76 ? 1.409 -6.019 10.740 1.00 97.12 76 TRP A CA 1
ATOM 626 C C . TRP A 1 76 ? 0.840 -7.249 11.457 1.00 97.12 76 TRP A C 1
ATOM 628 O O . TRP A 1 76 ? -0.370 -7.440 11.457 1.00 97.12 76 TRP A O 1
ATOM 638 N N . TRP A 1 77 ? 1.674 -8.052 12.124 1.00 96.25 77 TRP A N 1
ATOM 639 C CA . TRP A 1 77 ? 1.216 -9.266 12.809 1.00 96.25 77 TRP A CA 1
ATOM 640 C C . TRP A 1 77 ? 0.726 -9.019 14.231 1.00 96.25 77 TRP A C 1
ATOM 642 O O . TRP A 1 77 ? -0.238 -9.656 14.642 1.00 96.25 77 TRP A O 1
ATOM 652 N N . GLU A 1 78 ? 1.382 -8.136 14.986 1.00 97.44 78 GLU A N 1
ATOM 653 C CA . GLU A 1 78 ? 1.072 -7.946 16.411 1.00 97.44 78 GLU A CA 1
ATOM 654 C C . GLU A 1 78 ? -0.002 -6.880 16.633 1.00 97.44 78 GLU A C 1
ATOM 656 O O . GLU A 1 78 ? -0.852 -7.061 17.501 1.00 97.44 78 GLU A O 1
ATOM 661 N N . ASP A 1 79 ? -0.006 -5.807 15.834 1.00 97.94 79 ASP A N 1
ATOM 662 C CA . ASP A 1 79 ? -0.960 -4.706 15.993 1.00 97.94 79 ASP A CA 1
ATOM 663 C C . ASP A 1 79 ? -2.154 -4.837 15.040 1.00 97.94 79 ASP A C 1
ATOM 665 O O . ASP A 1 79 ? -3.292 -4.635 15.458 1.00 97.94 79 ASP A O 1
ATOM 669 N N . VAL A 1 80 ? -1.923 -5.202 13.769 1.00 97.88 80 VAL A N 1
ATOM 670 C CA . VAL A 1 80 ? -3.001 -5.271 12.758 1.00 97.88 80 VAL A CA 1
ATOM 671 C C . VAL A 1 80 ? -3.638 -6.655 12.667 1.00 97.88 80 VAL A C 1
ATOM 673 O O . VAL A 1 80 ? -4.858 -6.755 12.568 1.00 97.88 80 VAL A O 1
ATOM 676 N N . GLY A 1 81 ? -2.855 -7.731 12.746 1.00 97.88 81 GLY A N 1
ATOM 677 C CA . GLY A 1 81 ? -3.350 -9.109 12.673 1.00 97.88 81 GLY A CA 1
ATOM 678 C C . GLY A 1 81 ? -4.530 -9.405 13.610 1.00 97.88 81 GLY A C 1
ATOM 679 O O . GLY A 1 81 ? -5.531 -9.950 13.143 1.00 97.88 81 GLY A O 1
ATOM 680 N N . PRO A 1 82 ? -4.502 -8.987 14.893 1.00 98.19 82 PRO A N 1
ATOM 681 C CA . PRO A 1 82 ? -5.625 -9.173 15.816 1.00 98.19 82 PRO A CA 1
ATOM 682 C C . PRO A 1 82 ? -6.885 -8.362 15.475 1.00 98.19 82 PRO A C 1
ATOM 684 O O . PRO A 1 82 ? -7.947 -8.609 16.051 1.00 98.19 82 PRO A O 1
ATOM 687 N N . MET A 1 83 ? -6.786 -7.378 14.578 1.00 98.38 83 MET A N 1
ATOM 688 C CA . MET A 1 83 ? -7.919 -6.581 14.099 1.00 98.38 83 MET A CA 1
ATOM 689 C C . MET A 1 83 ? -8.684 -7.277 12.966 1.00 98.38 83 MET A C 1
ATOM 691 O O . MET A 1 83 ? -9.812 -6.878 12.666 1.00 98.38 83 MET A O 1
ATOM 695 N N . LEU A 1 84 ? -8.082 -8.290 12.335 1.00 98.31 84 LEU A N 1
ATOM 696 C CA . LEU A 1 84 ? -8.671 -9.019 11.219 1.00 98.31 84 LEU A CA 1
ATOM 697 C C . LEU A 1 84 ? -9.673 -10.073 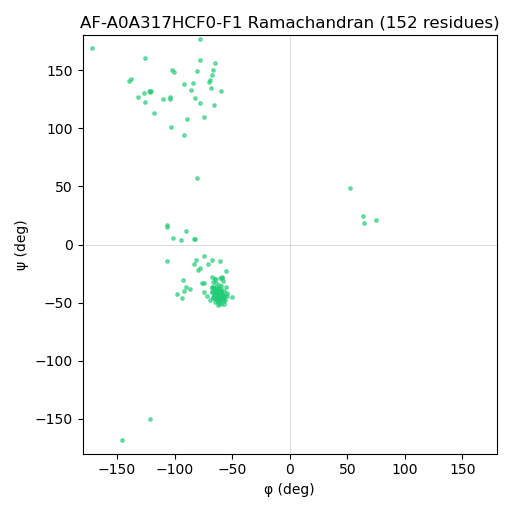11.697 1.00 98.31 84 LEU A C 1
ATOM 699 O O . LEU A 1 84 ? -9.541 -10.670 12.767 1.00 98.31 84 LEU A O 1
ATOM 703 N N . ASP A 1 85 ? -10.679 -10.332 10.870 1.00 97.81 85 ASP A N 1
ATOM 704 C CA . ASP A 1 85 ? -11.542 -11.491 11.032 1.00 97.81 85 ASP A CA 1
ATOM 705 C C . ASP A 1 85 ? -10.860 -12.781 10.533 1.00 97.81 85 ASP A C 1
ATOM 707 O O . ASP A 1 85 ? -9.763 -12.785 9.972 1.00 97.81 85 ASP A O 1
ATOM 711 N N . LYS A 1 86 ? -11.544 -13.915 10.705 1.00 96.56 86 LYS A N 1
ATOM 712 C CA . LYS A 1 86 ? -11.047 -15.240 10.293 1.00 96.56 86 LYS A CA 1
ATOM 713 C C . LYS A 1 86 ? -10.765 -15.391 8.789 1.00 96.56 86 LYS A C 1
ATOM 715 O O . LYS A 1 86 ? -10.163 -16.386 8.397 1.00 96.56 86 LYS A O 1
ATOM 720 N N . ASN A 1 87 ? -11.248 -14.472 7.955 1.00 96.62 87 ASN A N 1
ATOM 721 C CA . ASN A 1 87 ? -11.055 -14.474 6.508 1.00 96.62 87 ASN A CA 1
ATOM 722 C C . ASN A 1 87 ? -9.966 -13.474 6.074 1.00 96.62 87 ASN A C 1
ATOM 724 O O . ASN A 1 87 ? -9.781 -13.273 4.874 1.00 96.62 87 ASN A O 1
ATOM 728 N N . GLY A 1 88 ? -9.270 -12.835 7.023 1.00 97.56 88 GLY A N 1
ATOM 729 C CA . GLY A 1 88 ? -8.289 -11.788 6.738 1.00 97.56 88 GLY A CA 1
ATOM 730 C C . GLY A 1 88 ? -8.926 -10.452 6.352 1.00 97.56 88 GLY A C 1
ATOM 731 O O . GLY A 1 88 ? -8.281 -9.636 5.697 1.00 97.56 88 GLY A O 1
ATOM 732 N N . MET A 1 89 ? -10.193 -10.220 6.703 1.00 98.38 89 MET A N 1
ATOM 733 C CA . MET A 1 89 ? -10.862 -8.944 6.448 1.00 98.38 89 MET A CA 1
ATOM 734 C C . MET A 1 89 ? -10.694 -8.017 7.649 1.00 98.38 89 MET A C 1
ATOM 736 O O . MET A 1 89 ? -10.876 -8.453 8.781 1.00 98.38 89 MET A O 1
ATOM 740 N N . LEU A 1 90 ? -10.423 -6.735 7.416 1.00 98.62 90 LEU A N 1
ATOM 741 C CA . LEU A 1 90 ? -10.463 -5.677 8.420 1.00 98.62 90 LEU A CA 1
ATOM 742 C C . LEU A 1 90 ? -11.881 -5.079 8.469 1.00 98.62 90 LEU A C 1
ATOM 744 O O . LEU A 1 90 ? -12.272 -4.374 7.532 1.00 98.62 90 LEU A O 1
ATOM 748 N N . PRO A 1 91 ? -12.676 -5.332 9.528 1.00 98.44 91 PRO A N 1
ATOM 749 C CA . PRO A 1 91 ? -14.020 -4.769 9.651 1.00 98.44 91 PRO A CA 1
ATOM 750 C C . PRO A 1 91 ? -13.995 -3.241 9.777 1.00 98.44 91 PRO A C 1
ATOM 752 O O . PRO A 1 91 ? -13.036 -2.677 10.296 1.00 98.44 91 PRO A O 1
ATOM 755 N N . ILE A 1 92 ? -15.087 -2.566 9.409 1.00 98.44 92 ILE A N 1
ATOM 756 C CA . ILE A 1 92 ? -15.162 -1.091 9.377 1.00 98.44 92 ILE A CA 1
ATOM 757 C C . ILE A 1 92 ? -14.787 -0.419 10.697 1.00 98.44 92 ILE A C 1
ATOM 759 O O . ILE A 1 92 ? -14.018 0.540 10.707 1.00 98.44 92 ILE A O 1
ATOM 763 N N . GLU A 1 93 ? -15.279 -0.925 11.826 1.00 98.31 93 GLU A N 1
ATOM 764 C CA . GLU A 1 93 ? -14.942 -0.336 13.129 1.00 98.31 93 GLU A CA 1
ATOM 765 C C . GLU A 1 93 ? -13.447 -0.467 13.450 1.00 98.31 93 GLU A C 1
ATOM 767 O O . GLU A 1 93 ? -12.847 0.441 14.020 1.00 98.31 93 GLU A O 1
ATOM 772 N N . ARG A 1 94 ? -12.816 -1.553 12.995 1.00 98.56 94 ARG A N 1
ATOM 773 C CA . ARG A 1 94 ? -11.370 -1.753 13.117 1.00 98.56 94 ARG A CA 1
ATOM 774 C C . ARG A 1 94 ? -10.580 -0.919 12.111 1.00 98.56 94 ARG A C 1
ATOM 776 O O . ARG A 1 94 ? -9.506 -0.438 12.451 1.00 98.56 94 ARG A O 1
ATOM 783 N N . ALA A 1 95 ? -11.115 -0.674 10.915 1.00 98.62 95 ALA A N 1
ATOM 784 C CA . ALA A 1 95 ? -10.524 0.255 9.952 1.00 98.62 95 ALA A CA 1
ATOM 785 C C . ALA A 1 95 ? -10.466 1.685 10.509 1.00 98.62 95 ALA A C 1
ATOM 787 O O . ALA A 1 95 ? -9.424 2.333 10.418 1.00 98.62 95 ALA A O 1
ATOM 788 N N . LYS A 1 96 ? -11.535 2.149 11.173 1.00 98.75 96 LYS A N 1
ATOM 789 C CA . LYS A 1 96 ? -11.554 3.446 11.877 1.00 98.75 96 LYS A CA 1
ATOM 790 C C . LYS A 1 96 ? -10.498 3.514 12.981 1.00 98.75 96 LYS A C 1
ATOM 792 O O . LYS A 1 96 ? -9.797 4.518 13.092 1.00 98.75 96 LYS A O 1
ATOM 797 N N . GLU A 1 97 ? -10.377 2.451 13.775 1.00 98.56 97 GLU A N 1
ATOM 798 C CA . GLU A 1 97 ? -9.374 2.343 14.840 1.00 98.56 97 GLU A CA 1
ATOM 799 C C . GLU A 1 97 ? -7.946 2.399 14.275 1.00 98.56 97 GLU A C 1
ATOM 801 O O . GLU A 1 97 ? -7.147 3.234 14.699 1.00 98.56 97 GLU A O 1
ATOM 806 N N . LEU A 1 98 ? -7.645 1.587 13.255 1.00 98.56 98 LEU A N 1
ATOM 807 C CA . LEU A 1 98 ? -6.329 1.546 12.614 1.00 98.56 98 LEU A CA 1
ATOM 808 C C . LEU A 1 98 ? -5.966 2.896 11.988 1.00 98.56 98 LEU A C 1
ATOM 810 O O . LEU A 1 98 ? -4.859 3.400 12.183 1.00 98.56 98 LEU A O 1
ATOM 814 N N . ARG A 1 99 ? -6.915 3.517 11.283 1.00 98.62 99 ARG A N 1
ATOM 815 C CA . ARG A 1 99 ? -6.761 4.858 10.716 1.00 98.62 99 ARG A CA 1
ATOM 816 C C . ARG A 1 99 ? -6.410 5.884 11.791 1.00 98.62 99 ARG A C 1
ATOM 818 O O . ARG A 1 99 ? -5.483 6.669 11.600 1.00 98.62 99 ARG A O 1
ATOM 825 N N . ALA A 1 100 ? -7.133 5.885 12.913 1.00 98.50 100 ALA A N 1
ATOM 826 C CA . ALA A 1 100 ? -6.885 6.814 14.012 1.00 98.50 100 ALA A CA 1
ATOM 827 C C . ALA A 1 100 ? -5.483 6.62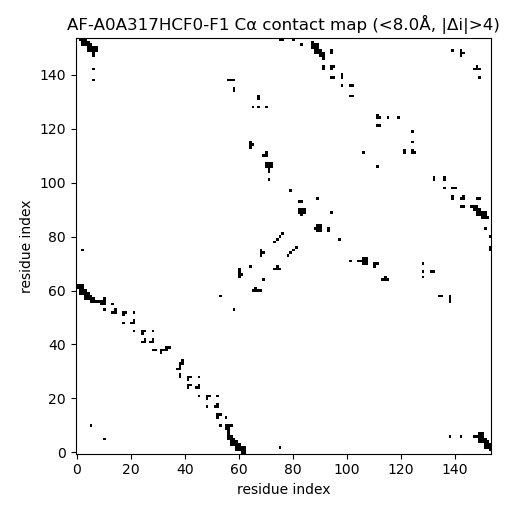7 14.609 1.00 98.50 100 ALA A C 1
ATOM 829 O O . ALA A 1 100 ? -4.802 7.619 14.863 1.00 98.50 100 ALA A O 1
ATOM 830 N N . ILE A 1 101 ? -5.030 5.378 14.769 1.00 98.38 101 ILE A N 1
ATOM 831 C CA . ILE A 1 101 ? -3.676 5.059 15.239 1.00 98.38 101 ILE A CA 1
ATOM 832 C C . ILE A 1 101 ? -2.627 5.595 14.257 1.00 98.38 101 ILE A C 1
ATOM 834 O O . ILE A 1 101 ? -1.722 6.317 14.669 1.00 98.38 101 ILE A O 1
ATOM 838 N N . ILE A 1 102 ? -2.748 5.279 12.964 1.00 98.31 102 ILE A N 1
ATOM 839 C CA . ILE A 1 102 ? -1.762 5.661 11.938 1.00 98.31 102 ILE A CA 1
ATOM 840 C C . ILE A 1 102 ? -1.666 7.182 11.782 1.00 98.31 102 ILE A C 1
ATOM 842 O O . ILE A 1 102 ? -0.563 7.706 11.637 1.00 98.31 102 ILE A O 1
ATOM 846 N N . ALA A 1 103 ? -2.798 7.889 11.825 1.00 97.88 103 ALA A N 1
ATOM 847 C CA . ALA A 1 103 ? -2.855 9.328 11.577 1.00 97.88 103 ALA A CA 1
ATOM 848 C C . ALA A 1 103 ? -2.097 10.165 12.618 1.00 97.88 103 ALA A C 1
ATOM 850 O O . ALA A 1 103 ? -1.612 11.245 12.295 1.00 97.88 103 ALA A O 1
ATOM 851 N N . VAL A 1 104 ? -2.008 9.691 13.864 1.00 96.94 104 VAL A N 1
ATOM 852 C CA . VAL A 1 104 ? -1.406 10.460 14.969 1.00 96.94 104 VAL A CA 1
ATOM 853 C C . VAL A 1 104 ? -0.033 9.948 15.384 1.00 96.94 104 VAL A C 1
ATOM 855 O O . VAL A 1 104 ? 0.671 10.619 16.139 1.00 96.94 104 VAL A O 1
ATOM 858 N N . ARG A 1 105 ? 0.349 8.744 14.951 1.00 96.75 105 ARG A N 1
ATOM 859 C CA . ARG A 1 105 ? 1.585 8.114 15.405 1.00 96.75 105 ARG A CA 1
ATOM 860 C C . ARG A 1 105 ? 2.777 8.727 14.671 1.00 96.75 105 ARG A C 1
ATOM 862 O O . ARG A 1 105 ? 2.792 8.681 13.442 1.00 96.75 105 ARG A O 1
ATOM 869 N N . PRO A 1 106 ? 3.766 9.300 15.378 1.00 96.31 106 PRO A N 1
ATOM 870 C CA . PRO A 1 106 ? 4.913 9.918 14.727 1.00 96.31 106 PRO A CA 1
ATOM 871 C C . PRO A 1 106 ? 5.763 8.865 14.013 1.00 96.31 106 PRO A C 1
ATOM 873 O O . PRO A 1 106 ? 5.824 7.712 14.444 1.00 96.31 106 PRO A O 1
ATOM 876 N N . LEU A 1 107 ? 6.426 9.276 12.931 1.00 95.56 107 LEU A N 1
ATOM 877 C CA . LEU A 1 107 ? 7.501 8.477 12.349 1.00 95.56 107 LEU A CA 1
ATOM 878 C C . LEU A 1 107 ? 8.685 8.481 13.321 1.00 95.56 107 LEU A C 1
ATOM 880 O O . LEU A 1 107 ? 9.048 9.522 13.870 1.00 95.56 107 LEU A O 1
ATOM 884 N N . ASP A 1 108 ? 9.276 7.314 13.545 1.00 94.50 108 ASP A N 1
ATOM 885 C CA . ASP A 1 108 ? 10.477 7.176 14.357 1.00 94.50 108 ASP A CA 1
ATOM 886 C C . ASP A 1 108 ? 11.688 7.690 13.571 1.00 94.50 108 ASP A C 1
ATOM 888 O O . ASP A 1 108 ? 12.124 7.080 12.595 1.00 94.50 108 ASP A O 1
ATOM 892 N N . GLU A 1 109 ? 12.237 8.826 14.003 1.00 91.56 109 GLU A N 1
ATOM 893 C CA . GLU A 1 109 ? 13.352 9.491 13.323 1.00 91.56 109 GLU A CA 1
ATOM 894 C C . GLU A 1 109 ? 14.551 8.556 13.116 1.00 91.56 109 GLU A C 1
ATOM 896 O O . GLU A 1 109 ? 15.172 8.563 12.051 1.00 91.56 109 GLU A O 1
ATOM 901 N N . LYS A 1 110 ? 14.886 7.737 14.119 1.00 90.81 110 LYS A N 1
ATOM 902 C CA . LYS A 1 110 ? 16.035 6.835 14.036 1.00 90.81 110 LYS A CA 1
ATOM 903 C C . LYS A 1 110 ? 15.805 5.786 12.951 1.00 90.81 110 LYS A C 1
ATOM 905 O O . LYS A 1 110 ? 16.685 5.579 12.119 1.00 90.81 110 LYS A O 1
ATOM 910 N N . ARG A 1 111 ? 14.632 5.157 12.928 1.00 91.75 111 ARG A N 1
ATOM 911 C CA . ARG A 1 111 ? 14.292 4.148 11.921 1.00 91.75 111 ARG A CA 1
ATOM 912 C C . ARG A 1 111 ? 14.175 4.755 10.524 1.00 91.75 111 ARG A C 1
ATOM 914 O O . ARG A 1 111 ? 14.630 4.118 9.580 1.00 91.75 111 ARG A O 1
ATOM 921 N N . VAL A 1 112 ? 13.662 5.981 10.388 1.00 91.38 112 VAL A N 1
ATOM 922 C CA . VAL A 1 112 ? 13.621 6.696 9.098 1.00 91.38 112 VAL A CA 1
ATOM 923 C C . VAL A 1 112 ? 15.040 6.936 8.581 1.00 91.38 112 VAL A C 1
ATOM 925 O O . VAL A 1 112 ? 15.315 6.674 7.413 1.00 91.38 112 VAL A O 1
ATOM 928 N N . ARG A 1 113 ? 15.968 7.349 9.454 1.00 88.19 113 ARG A N 1
ATOM 929 C CA . ARG A 1 113 ? 17.390 7.519 9.105 1.00 88.19 113 ARG A CA 1
ATOM 930 C C . ARG A 1 113 ? 18.068 6.202 8.730 1.00 88.19 113 ARG A C 1
ATOM 932 O O . ARG A 1 113 ? 18.880 6.179 7.816 1.00 88.19 113 ARG A O 1
ATOM 939 N N . GLU A 1 114 ? 17.757 5.117 9.435 1.00 88.00 114 GLU A N 1
ATOM 940 C CA . GLU A 1 114 ? 18.329 3.786 9.183 1.00 88.00 114 GLU A CA 1
ATOM 941 C C . GLU A 1 114 ? 17.697 3.075 7.978 1.00 88.00 114 GLU A C 1
ATOM 943 O O . GLU A 1 114 ? 18.286 2.144 7.423 1.00 88.00 114 GLU A O 1
ATOM 948 N N . ALA A 1 115 ? 16.495 3.487 7.568 1.00 84.69 115 ALA A N 1
ATOM 949 C CA . ALA A 1 115 ? 15.777 2.844 6.483 1.00 84.69 115 ALA A CA 1
ATOM 950 C C . ALA A 1 115 ? 16.504 2.985 5.140 1.00 84.69 115 ALA A C 1
ATOM 952 O O . ALA A 1 115 ? 16.422 2.089 4.293 1.00 84.69 115 ALA A O 1
ATOM 953 N N . MET A 1 116 ? 17.248 4.076 4.972 1.00 71.19 116 MET A N 1
ATOM 954 C CA . MET A 1 116 ? 17.928 4.409 3.733 1.00 71.19 116 MET A CA 1
ATOM 955 C C . MET A 1 116 ? 19.421 4.118 3.835 1.00 71.19 116 MET A C 1
ATOM 957 O O . MET A 1 116 ? 20.123 4.569 4.732 1.00 71.19 116 MET A O 1
ATOM 961 N N . SER A 1 117 ? 19.902 3.312 2.893 1.00 62.56 117 SER A N 1
ATOM 962 C CA . SER A 1 117 ? 21.305 2.893 2.781 1.00 62.56 117 SER A CA 1
ATOM 963 C C . SER A 1 117 ? 22.029 3.592 1.621 1.00 62.56 117 SER A C 1
ATOM 965 O O . SER A 1 117 ? 23.078 3.123 1.178 1.00 62.56 117 SER A O 1
ATOM 967 N N . GLY A 1 118 ? 21.459 4.691 1.113 1.00 69.69 118 GLY A N 1
ATOM 968 C CA . GLY A 1 118 ? 21.880 5.374 -0.108 1.00 69.69 118 GLY A CA 1
ATOM 969 C C . GLY A 1 118 ? 22.279 6.838 0.092 1.00 69.69 118 GLY A C 1
ATOM 970 O O . GLY A 1 118 ? 22.835 7.220 1.121 1.00 69.69 118 GLY A O 1
ATOM 971 N N . SER A 1 119 ? 22.061 7.636 -0.954 1.00 65.88 119 SER A N 1
ATOM 972 C CA . SER A 1 119 ? 22.405 9.063 -1.027 1.00 65.88 119 SER A CA 1
ATOM 973 C C . SER A 1 119 ? 21.257 9.998 -0.637 1.00 65.88 119 SER A C 1
ATOM 975 O O . SER A 1 119 ? 21.399 11.209 -0.788 1.00 65.88 119 SER A O 1
ATOM 977 N N . GLU A 1 120 ? 20.120 9.453 -0.211 1.00 82.38 120 GLU A N 1
ATOM 978 C CA . GLU A 1 120 ? 18.928 10.218 0.139 1.00 82.38 120 GLU A CA 1
ATOM 979 C C . GLU A 1 120 ? 19.134 11.031 1.424 1.00 82.38 120 GLU A C 1
ATOM 981 O O . GLU A 1 120 ? 19.755 10.594 2.398 1.00 82.38 120 GLU A O 1
ATOM 986 N N . THR A 1 121 ? 18.591 12.241 1.429 1.00 88.94 121 THR A N 1
ATOM 987 C CA . THR A 1 121 ? 18.532 13.109 2.603 1.00 88.94 121 THR A CA 1
ATOM 988 C C . THR A 1 121 ? 17.423 12.667 3.552 1.00 88.94 121 THR A C 1
ATOM 990 O O . THR A 1 121 ? 16.465 12.004 3.162 1.00 88.94 121 THR A O 1
ATOM 993 N N . TYR A 1 122 ? 17.524 13.066 4.822 1.00 89.12 122 TYR A N 1
ATOM 994 C CA . TYR A 1 122 ? 16.487 12.765 5.812 1.00 89.12 122 TYR A CA 1
ATOM 995 C C . TYR A 1 122 ? 15.104 13.296 5.404 1.00 89.12 122 TYR A C 1
ATOM 997 O O . TYR A 1 122 ? 14.116 12.590 5.587 1.00 89.12 122 TYR A O 1
ATOM 1005 N N . ASP A 1 123 ? 15.042 14.494 4.822 1.00 91.25 123 ASP A N 1
ATOM 1006 C CA . ASP A 1 123 ? 13.779 15.106 4.402 1.00 91.25 123 ASP A CA 1
ATOM 1007 C C . ASP A 1 123 ? 13.140 14.321 3.242 1.00 91.25 123 ASP A C 1
ATOM 1009 O O . ASP A 1 123 ? 11.952 14.027 3.292 1.00 91.25 123 ASP A O 1
ATOM 1013 N N . GLU A 1 124 ? 13.930 13.848 2.269 1.00 91.75 124 GLU A N 1
ATOM 1014 C CA . GLU A 1 124 ? 13.431 12.966 1.197 1.00 91.75 124 GLU A CA 1
ATOM 1015 C C . GLU A 1 124 ? 12.893 11.634 1.745 1.00 91.75 124 GLU A C 1
ATOM 1017 O O . GLU A 1 124 ? 11.889 11.107 1.261 1.00 91.75 124 GLU A O 1
ATOM 1022 N N . CYS A 1 125 ? 13.541 11.083 2.778 1.00 91.88 125 CYS A N 1
ATOM 1023 C CA . CYS A 1 125 ? 13.055 9.879 3.455 1.00 91.88 125 CYS A CA 1
ATOM 1024 C C . CYS A 1 125 ? 11.720 10.144 4.157 1.00 91.88 125 CYS A C 1
ATOM 1026 O O . CYS A 1 125 ? 10.818 9.305 4.122 1.00 91.88 125 CYS A O 1
ATOM 1028 N N . LEU A 1 126 ? 11.613 11.296 4.822 1.00 93.69 126 LEU A N 1
ATOM 1029 C CA . LEU A 1 126 ? 10.415 11.705 5.535 1.00 93.69 126 LEU A CA 1
ATOM 1030 C C . LEU A 1 126 ? 9.243 11.861 4.565 1.00 93.69 126 LEU A C 1
ATOM 1032 O O . LEU A 1 126 ? 8.204 11.240 4.783 1.00 93.69 126 LEU A O 1
ATOM 1036 N N . ASP A 1 127 ? 9.445 12.588 3.466 1.00 94.75 127 ASP A N 1
ATOM 1037 C CA . ASP A 1 127 ? 8.445 12.781 2.414 1.00 94.75 127 ASP A CA 1
ATOM 1038 C C . ASP A 1 127 ? 7.977 11.435 1.843 1.00 94.75 127 ASP A C 1
ATOM 1040 O O . ASP A 1 127 ? 6.776 11.181 1.747 1.00 94.75 127 ASP A O 1
ATOM 1044 N N . TYR A 1 128 ? 8.904 10.507 1.574 1.00 94.62 128 TYR A N 1
ATOM 1045 C CA . TYR A 1 128 ? 8.562 9.159 1.111 1.00 94.62 128 TYR A CA 1
ATOM 1046 C C . TYR A 1 128 ? 7.627 8.411 2.080 1.00 94.62 128 TYR A C 1
ATOM 1048 O O . TYR A 1 128 ? 6.655 7.773 1.657 1.00 94.62 128 TYR A O 1
ATOM 1056 N N . PHE A 1 129 ? 7.902 8.457 3.387 1.00 96.62 129 PHE A N 1
ATOM 1057 C CA . PHE A 1 129 ? 7.059 7.779 4.374 1.00 96.62 129 PHE A CA 1
ATOM 1058 C C . PHE A 1 129 ? 5.734 8.506 4.625 1.00 96.62 129 PHE A C 1
ATOM 1060 O O . PHE A 1 129 ? 4.723 7.834 4.846 1.00 96.62 129 PHE A O 1
ATOM 1067 N N . GLU A 1 130 ? 5.698 9.834 4.544 1.00 97.25 130 GLU A N 1
ATOM 1068 C CA . GLU A 1 130 ? 4.455 10.610 4.631 1.00 97.25 130 GLU A CA 1
ATOM 1069 C C . GLU A 1 130 ? 3.544 10.379 3.418 1.00 97.25 130 GLU A C 1
ATOM 1071 O O . GLU A 1 130 ? 2.331 10.211 3.577 1.00 97.25 130 GLU A O 1
ATOM 1076 N N . ASP A 1 131 ? 4.106 10.237 2.218 1.00 97.00 131 ASP A N 1
ATOM 1077 C CA . ASP A 1 131 ? 3.354 9.846 1.023 1.00 97.00 131 ASP A CA 1
ATOM 1078 C C . ASP A 1 131 ? 2.750 8.448 1.185 1.00 97.00 131 ASP A C 1
ATOM 1080 O O . ASP A 1 131 ? 1.568 8.217 0.897 1.00 97.00 131 ASP A O 1
ATOM 1084 N N . LYS A 1 132 ? 3.527 7.494 1.713 1.00 97.44 132 LYS A N 1
ATOM 1085 C CA . LYS A 1 132 ? 3.008 6.157 2.035 1.00 97.44 132 LYS A CA 1
ATOM 1086 C C . LYS A 1 132 ? 1.904 6.211 3.084 1.00 97.44 132 LYS A C 1
ATOM 1088 O O . LYS A 1 132 ? 0.889 5.530 2.917 1.00 97.44 132 LYS A O 1
ATOM 1093 N N . ARG A 1 133 ? 2.070 7.018 4.138 1.00 98.38 133 ARG A N 1
ATOM 1094 C CA . ARG A 1 133 ? 1.040 7.221 5.164 1.00 98.38 133 ARG A CA 1
ATOM 1095 C C . ARG A 1 133 ? -0.234 7.765 4.540 1.00 98.38 133 ARG A C 1
ATOM 1097 O O . ARG A 1 133 ? -1.301 7.206 4.783 1.00 98.38 133 ARG A O 1
ATOM 1104 N N . THR A 1 134 ? -0.116 8.791 3.706 1.00 98.38 134 THR A N 1
ATOM 1105 C CA . THR A 1 134 ? -1.245 9.410 3.010 1.00 98.38 134 THR A CA 1
ATOM 1106 C C . THR A 1 134 ? -2.001 8.377 2.185 1.00 98.38 134 THR A C 1
ATOM 1108 O O . THR A 1 134 ? -3.205 8.231 2.356 1.00 98.38 134 THR A O 1
ATOM 1111 N N . ARG A 1 135 ? -1.303 7.569 1.379 1.00 98.19 135 ARG A N 1
ATOM 1112 C CA . ARG A 1 135 ? -1.933 6.518 0.561 1.00 98.19 135 ARG A CA 1
ATOM 1113 C C . ARG A 1 135 ? -2.670 5.466 1.392 1.00 98.19 135 ARG A C 1
ATOM 1115 O O . ARG A 1 135 ? -3.773 5.069 1.021 1.00 98.19 135 ARG A O 1
ATOM 1122 N N . LEU A 1 136 ? -2.084 5.016 2.504 1.00 98.56 136 LEU A N 1
ATOM 1123 C CA . LEU A 1 136 ? -2.738 4.055 3.398 1.00 98.56 136 LEU A CA 1
ATOM 1124 C C . LEU A 1 136 ? -3.975 4.663 4.071 1.00 98.56 136 LEU A C 1
ATOM 1126 O O . LEU A 1 136 ? -5.021 4.018 4.127 1.00 98.56 136 LEU A O 1
ATOM 1130 N N . LEU A 1 137 ? -3.874 5.905 4.551 1.00 98.69 137 LEU A N 1
ATOM 1131 C CA . LEU A 1 137 ? -5.001 6.621 5.146 1.00 98.69 137 LEU A CA 1
ATOM 1132 C C . LEU A 1 137 ? -6.123 6.848 4.134 1.00 98.69 137 LEU A C 1
ATOM 1134 O O . LEU A 1 137 ? -7.273 6.597 4.472 1.00 98.69 137 LEU A O 1
ATOM 1138 N N . THR A 1 138 ? -5.802 7.224 2.893 1.00 98.50 138 THR A N 1
ATOM 1139 C CA . THR A 1 138 ? -6.790 7.348 1.815 1.00 98.50 138 THR A CA 1
ATOM 1140 C C . THR A 1 138 ? -7.515 6.029 1.577 1.00 98.50 138 THR A C 1
ATOM 1142 O O . THR A 1 138 ? -8.738 6.018 1.532 1.00 98.50 138 THR A O 1
ATOM 1145 N N . LEU A 1 139 ? -6.803 4.901 1.490 1.00 98.56 139 LEU A N 1
ATOM 1146 C CA . LEU A 1 139 ? -7.451 3.600 1.288 1.00 98.56 139 LEU A CA 1
ATOM 1147 C C . LEU A 1 139 ? -8.371 3.214 2.463 1.00 98.56 139 LEU A C 1
ATOM 1149 O O . LEU A 1 139 ? -9.451 2.661 2.251 1.00 98.56 139 LEU A O 1
ATOM 1153 N N . LEU A 1 140 ? -7.958 3.515 3.699 1.00 98.75 140 LEU A N 1
ATOM 1154 C CA . LEU A 1 140 ? -8.783 3.316 4.896 1.00 98.75 140 LEU A CA 1
ATOM 1155 C C . LEU A 1 140 ? -10.020 4.223 4.889 1.00 98.75 140 LEU A C 1
ATOM 1157 O O . LEU A 1 140 ? -11.110 3.755 5.207 1.00 98.75 140 LEU A O 1
ATOM 1161 N N . ASP A 1 141 ? -9.865 5.490 4.506 1.00 98.69 141 ASP A N 1
ATOM 1162 C CA . ASP A 1 141 ? -10.967 6.447 4.379 1.00 98.69 141 ASP A CA 1
ATOM 1163 C C . ASP A 1 141 ? -11.988 5.990 3.340 1.00 98.69 141 ASP A C 1
ATOM 1165 O O . ASP A 1 141 ? -13.176 5.915 3.643 1.00 98.69 141 ASP A O 1
ATOM 1169 N N . GLU A 1 142 ? -11.537 5.566 2.161 1.00 98.38 142 GLU A N 1
ATOM 1170 C CA . GLU A 1 142 ? -12.423 5.045 1.119 1.00 98.38 142 GLU A CA 1
ATOM 1171 C C . GLU A 1 142 ? -13.203 3.802 1.577 1.00 98.38 142 GLU A C 1
ATOM 1173 O O . GLU A 1 142 ? -14.397 3.680 1.302 1.00 98.38 142 GLU A O 1
ATOM 1178 N N . SER A 1 143 ? -12.552 2.889 2.304 1.00 98.56 143 SER A N 1
ATOM 1179 C CA . SER A 1 143 ? -13.207 1.726 2.919 1.00 98.56 143 SER A CA 1
ATOM 1180 C C . SER A 1 143 ? -14.308 2.143 3.898 1.00 98.56 143 SER A C 1
ATOM 1182 O O . SER A 1 143 ? -15.415 1.599 3.861 1.00 98.56 143 SER A O 1
ATOM 1184 N N . ILE A 1 144 ? -14.031 3.134 4.748 1.00 98.62 144 ILE A N 1
ATOM 1185 C CA . ILE A 1 144 ? -14.982 3.653 5.737 1.00 98.62 144 ILE A CA 1
ATOM 1186 C C . ILE A 1 144 ? -16.159 4.355 5.051 1.00 98.62 144 ILE A C 1
ATOM 1188 O O . ILE A 1 144 ? -17.305 4.112 5.429 1.00 98.62 144 ILE A O 1
ATOM 1192 N N . GLU A 1 145 ? -15.893 5.191 4.048 1.00 98.38 145 GLU A N 1
ATOM 1193 C CA . GLU A 1 145 ? -16.911 5.921 3.283 1.00 98.38 145 GLU A CA 1
ATOM 1194 C C . GLU A 1 145 ? -17.860 4.979 2.536 1.00 98.38 145 GLU A C 1
ATOM 1196 O O . GLU A 1 145 ? -19.071 5.204 2.517 1.00 98.38 145 GLU A O 1
ATOM 1201 N N . LEU A 1 146 ? -17.327 3.901 1.959 1.00 98.06 146 LEU A N 1
ATOM 1202 C CA . LEU A 1 146 ? -18.114 2.894 1.244 1.00 98.06 146 LEU A CA 1
ATOM 1203 C C . LEU A 1 146 ? -18.775 1.869 2.174 1.00 98.06 146 LEU A C 1
ATOM 1205 O O . LEU A 1 146 ? -19.641 1.113 1.733 1.00 98.06 146 LEU A O 1
ATOM 1209 N N . GLY A 1 147 ? -18.377 1.820 3.448 1.00 98.31 147 GLY A N 1
ATOM 1210 C CA . GLY A 1 147 ? -18.814 0.782 4.380 1.00 98.31 147 GLY A CA 1
ATOM 1211 C C . GLY A 1 147 ? -18.345 -0.623 3.980 1.00 98.31 147 GLY A C 1
ATOM 1212 O O . GLY A 1 147 ? -18.971 -1.611 4.366 1.00 98.31 147 GLY A O 1
ATOM 1213 N N . GLU A 1 148 ? -17.253 -0.724 3.220 1.00 98.19 148 GLU A N 1
ATOM 1214 C CA . GLU A 1 148 ? -16.682 -1.985 2.743 1.00 98.19 148 GLU A CA 1
ATOM 1215 C C . GLU A 1 148 ? -15.423 -2.380 3.533 1.00 98.19 148 GLU A C 1
ATOM 1217 O O . GLU A 1 148 ? -14.486 -1.586 3.617 1.00 98.19 148 GLU A O 1
ATOM 1222 N N . PRO A 1 149 ? -15.346 -3.598 4.098 1.00 98.31 149 PRO A N 1
ATOM 1223 C CA . PRO A 1 149 ? -14.145 -4.063 4.785 1.00 98.31 149 PRO A CA 1
ATOM 1224 C C . PRO A 1 149 ? -12.971 -4.273 3.817 1.00 98.31 149 PRO A C 1
ATOM 1226 O O . PRO A 1 149 ? -13.153 -4.739 2.693 1.00 98.31 149 PRO A O 1
ATOM 1229 N N . LEU A 1 150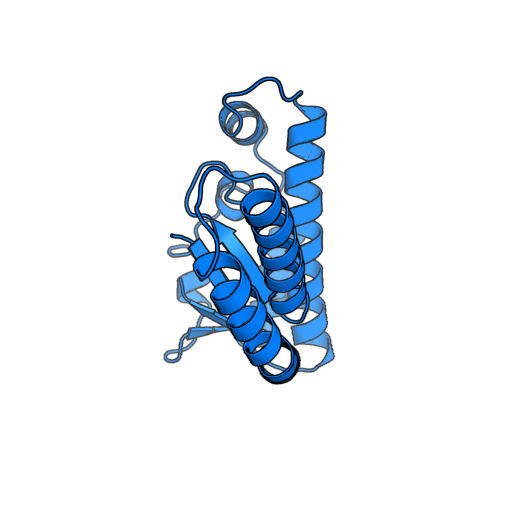 ? -11.748 -4.016 4.282 1.00 98.62 150 LEU A N 1
ATOM 1230 C CA . LEU A 1 150 ? -10.532 -4.267 3.501 1.00 98.62 150 LEU A CA 1
ATOM 1231 C C . LEU A 1 150 ? -10.098 -5.724 3.630 1.00 98.62 150 LEU A C 1
ATOM 1233 O O . LEU A 1 150 ? -10.100 -6.268 4.728 1.00 98.62 150 LEU A O 1
ATOM 1237 N N . TYR A 1 151 ? -9.660 -6.345 2.542 1.00 98.56 151 TYR A N 1
ATOM 1238 C CA . TYR A 1 151 ? -8.936 -7.613 2.616 1.00 98.56 151 TYR A CA 1
ATOM 1239 C C . TYR A 1 151 ? -7.447 -7.345 2.842 1.00 98.56 151 TYR A C 1
ATOM 1241 O O . TYR A 1 151 ? -6.864 -6.513 2.147 1.00 98.56 151 TYR A O 1
ATOM 1249 N N . MET A 1 152 ? -6.833 -8.046 3.794 1.00 97.88 152 MET A N 1
ATOM 1250 C CA . MET A 1 152 ? -5.416 -7.912 4.127 1.00 97.88 152 MET A CA 1
ATOM 1251 C C . MET A 1 152 ? -4.717 -9.269 4.066 1.00 97.88 152 MET A C 1
ATOM 1253 O O . MET A 1 152 ? -5.087 -10.211 4.766 1.00 97.88 152 MET A O 1
ATOM 1257 N N . SER A 1 153 ? -3.681 -9.354 3.237 1.00 96.38 153 SER A N 1
ATOM 1258 C CA . SER A 1 153 ? -2.765 -10.491 3.168 1.00 96.38 153 SER A CA 1
ATOM 1259 C C . SER A 1 153 ? -1.467 -10.112 3.876 1.00 96.38 153 SER A C 1
ATOM 1261 O O . SER A 1 153 ? -0.649 -9.398 3.291 1.00 96.38 153 SER A O 1
ATOM 1263 N N . ILE A 1 154 ? -1.300 -10.573 5.124 1.00 92.12 154 ILE A N 1
ATOM 1264 C CA . ILE A 1 154 ? -0.150 -10.280 6.001 1.00 92.12 154 ILE A CA 1
ATOM 1265 C C . ILE A 1 154 ? 0.693 -11.514 6.334 1.00 92.12 154 ILE A C 1
ATOM 1267 O O . ILE A 1 154 ? 0.124 -12.617 6.467 1.00 92.12 154 ILE A O 1
#

Secondary structure (DSSP, 8-state):
-EEEEE-HHHHHHHHHHHHHHHHHHHHHHHTS-TTSHHHHHHHHHHHHHHHHHTSSSEEEEESSTT-HHHHTT--IIIIIGGGS-TTSEE-HHHHHHHHHHHHHPPP-HHHHHHH--SS--HHHHHHHHHHHHHHHHHHHHHHHHHTPPEEEE-

Nearest PDB structures (foldseek):
  6gn0-assembly1_A  TM=3.615E-01  e=2.116E+00  Homo sapiens
  8jjr-assembly1_f  TM=3.139E-01  e=1.067E+00  Symbiodinium sp.
  8jzf-assembly1_f  TM=3.232E-01  e=6.620E+00  Symbiodinium
  8wey-assembly1_F  TM=3.321E-01  e=9.869E+00  Cyanidium caldarium

Foldseek 3Di:
DWKKKFPCVKLVVLLVVLVVVLVVLVVVLVVDDCPDPVNVVSVVVSVVSVCSSQVIRIAIADPALRGLCVQLVHDCCPHVVVCADPQQWRALVNLVVVLVSLVPRDGDQVSLVVSDPDDDDSVNSVVSSVVSSVVSSVSSVVCNVVSHIMHMDD

Sequence (154 aa):
MGADIYLKSKHEPHQALWEPRFNKAVRERDALPRDCYAYTQKQLEVGTIYDEMFSVGYYRDSYNNSSLLNQLNLSWWEDVGPMLDKNGMLPIERAKELRAIIAVRPLDEKRVREAMSGSETYDECLDYFEDKRTRLLTLLDESIELGEPLYMSI